Protein AF-A0A0V0YWN8-F1 (afdb_monomer_lite)

Sequence (64 aa):
LKSFGVQIKAEPMNVSGRVLPPPRLEYGKGNGGRQIILTPKDGAWNSTEFKFFESASCESFGFV

Foldseek 3Di:
DVVVVDDDDPDDDDDDDDDDFFDKDWFACPPVHDTDIDGDDPPDDDQPPTHHNDDDDDPDDDDD

Inter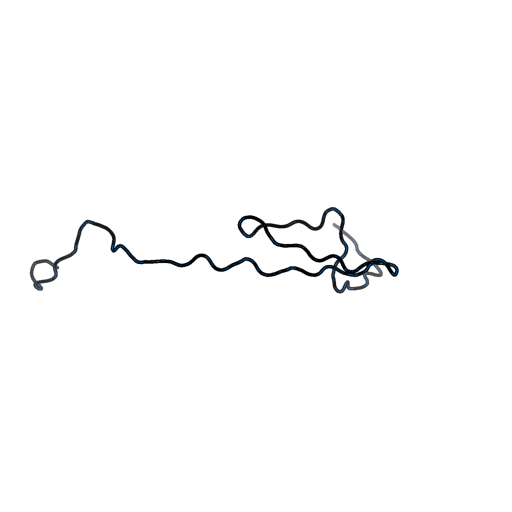Pro domains:
  IPR032472 Argonaute linker 2 domain [PF16488] (1-27)

Radius of gyration: 24.37 Å; chains: 1; bounding box: 56×22×61 Å

Structure (mmCIF, N/CA/C/O backbone):
data_AF-A0A0V0YWN8-F1
#
_entry.id   AF-A0A0V0YWN8-F1
#
loop_
_atom_site.group_PDB
_atom_site.id
_atom_site.type_symbol
_atom_site.label_atom_id
_atom_site.label_alt_id
_atom_site.label_comp_id
_atom_site.label_asym_id
_atom_site.label_entity_id
_atom_site.label_seq_id
_atom_site.pdbx_PDB_ins_code
_atom_site.Cartn_x
_atom_site.Cartn_y
_atom_site.Cartn_z
_atom_site.occupancy
_atom_site.B_iso_or_equiv
_atom_site.auth_seq_id
_atom_site.auth_comp_id
_atom_site.auth_asym_id
_atom_site.auth_atom_id
_atom_site.pdbx_PDB_model_num
ATOM 1 N N . LEU A 1 1 ? -32.492 -7.620 27.143 1.00 67.06 1 LEU A N 1
ATOM 2 C CA . LEU A 1 1 ? -31.074 -7.375 27.517 1.00 67.06 1 LEU A CA 1
ATOM 3 C C . LEU A 1 1 ? -30.915 -7.180 29.023 1.00 67.06 1 LEU A C 1
ATOM 5 O O . LEU A 1 1 ? -30.377 -8.078 29.651 1.00 67.06 1 LEU A O 1
ATOM 9 N N . LYS A 1 2 ? -31.474 -6.119 29.631 1.00 75.94 2 LYS A N 1
ATOM 10 C CA . LYS A 1 2 ? -31.490 -5.970 31.106 1.00 75.94 2 LYS A CA 1
ATOM 11 C C . LYS A 1 2 ? -32.168 -7.141 31.834 1.00 75.94 2 LYS A C 1
ATOM 13 O O . LYS A 1 2 ? -31.655 -7.609 32.838 1.00 75.94 2 LYS A O 1
ATOM 18 N N . SER A 1 3 ? -33.267 -7.665 31.283 1.00 91.06 3 SER A N 1
ATOM 19 C CA . SER A 1 3 ? -33.976 -8.851 31.796 1.00 91.06 3 SER A CA 1
ATOM 20 C C . SER A 1 3 ? -33.153 -10.146 31.781 1.00 91.06 3 SER A C 1
ATOM 22 O O . SER A 1 3 ? -33.505 -11.091 32.471 1.00 91.06 3 SER A O 1
ATOM 24 N N . PHE A 1 4 ? -32.059 -10.182 31.014 1.00 93.19 4 PHE A N 1
ATOM 25 C CA . PHE A 1 4 ? -31.117 -11.302 30.950 1.00 93.19 4 PHE A CA 1
ATOM 26 C C . PHE A 1 4 ? -29.855 -11.042 31.797 1.00 93.19 4 PHE A C 1
ATOM 28 O O . PHE A 1 4 ? -28.868 -11.751 31.651 1.00 93.19 4 PHE A O 1
ATOM 35 N N . GLY A 1 5 ? -29.844 -9.995 32.637 1.00 93.50 5 GLY A N 1
ATOM 36 C CA . GLY A 1 5 ? -28.699 -9.637 33.486 1.00 93.50 5 GLY A CA 1
ATOM 37 C C . GLY A 1 5 ? -27.512 -9.004 32.749 1.00 93.50 5 GLY A C 1
ATOM 38 O O . GLY A 1 5 ? -26.476 -8.754 33.359 1.00 93.50 5 GLY A O 1
ATOM 39 N N . VAL A 1 6 ? -27.643 -8.716 31.451 1.00 92.19 6 VAL A N 1
ATOM 40 C CA . VAL A 1 6 ? -26.557 -8.146 30.642 1.00 92.19 6 VAL A CA 1
ATOM 41 C C . VAL A 1 6 ? -26.427 -6.648 30.913 1.00 92.19 6 VAL A C 1
ATOM 43 O O . VAL A 1 6 ? -27.376 -5.885 30.706 1.00 92.19 6 VAL A O 1
ATOM 46 N N . GLN A 1 7 ? -25.232 -6.229 31.334 1.00 90.19 7 GLN A N 1
ATOM 47 C CA . GLN A 1 7 ? -24.855 -4.827 31.510 1.00 90.19 7 GLN A CA 1
ATOM 48 C C . GLN A 1 7 ? -23.968 -4.377 30.347 1.00 90.19 7 GLN A C 1
ATOM 50 O O . GLN A 1 7 ? -22.992 -5.043 30.011 1.00 90.19 7 GLN A O 1
ATOM 55 N N . ILE A 1 8 ? -24.311 -3.246 29.731 1.00 89.75 8 ILE A N 1
ATOM 56 C CA . ILE A 1 8 ? -23.549 -2.650 28.631 1.00 89.75 8 ILE A CA 1
ATOM 57 C C . ILE A 1 8 ? -22.987 -1.333 29.143 1.00 89.75 8 ILE A C 1
ATOM 59 O O . ILE A 1 8 ? -23.739 -0.469 29.597 1.00 89.75 8 ILE A O 1
ATOM 63 N N . LYS A 1 9 ? -21.666 -1.199 29.084 1.00 92.69 9 LYS A N 1
ATOM 64 C CA . LYS A 1 9 ? -20.981 0.044 29.416 1.00 92.69 9 LYS A CA 1
ATOM 65 C C . LYS A 1 9 ? -21.207 1.056 28.287 1.00 92.69 9 LYS A C 1
ATOM 67 O O . LYS A 1 9 ? -21.117 0.689 27.119 1.00 92.69 9 LYS A O 1
ATOM 72 N N . ALA A 1 10 ? -21.548 2.295 28.635 1.00 93.25 10 ALA A N 1
ATOM 73 C CA . ALA A 1 10 ? -21.800 3.348 27.649 1.00 93.25 10 ALA A CA 1
ATOM 74 C C . ALA A 1 10 ? -20.494 3.890 27.052 1.00 93.25 10 ALA A C 1
ATOM 76 O O . ALA A 1 10 ? -20.471 4.364 25.918 1.00 93.25 10 ALA A O 1
ATOM 77 N N . GLU A 1 11 ? -19.404 3.807 27.814 1.00 96.38 11 GLU A N 1
ATOM 78 C CA . GLU A 1 11 ? -18.089 4.250 27.384 1.00 96.38 11 GLU A CA 1
ATOM 79 C C . GLU A 1 11 ? -17.376 3.173 26.552 1.00 96.38 11 GLU A C 1
ATOM 81 O O . GLU A 1 11 ? -17.457 1.980 26.875 1.00 96.38 11 GLU A O 1
ATOM 86 N N . PRO A 1 12 ? -16.602 3.580 25.533 1.00 95.06 12 PRO A N 1
ATOM 87 C CA . PRO A 1 12 ? -15.717 2.677 24.815 1.00 95.06 12 PRO A CA 1
ATOM 88 C C . PRO A 1 12 ? -14.724 1.965 25.741 1.00 95.06 12 PRO A C 1
ATOM 90 O O . PRO A 1 12 ? -14.303 2.480 26.781 1.00 95.06 12 PRO A O 1
ATOM 93 N N . MET A 1 13 ? -14.299 0.774 25.325 1.00 95.25 13 MET A N 1
ATOM 94 C CA . MET A 1 13 ? -13.163 0.099 25.939 1.00 95.25 13 MET A CA 1
ATOM 95 C C . MET A 1 13 ? -11.865 0.783 25.500 1.00 95.25 13 MET A C 1
ATOM 97 O O . MET A 1 13 ? -11.594 0.902 24.307 1.00 95.25 13 MET A O 1
ATOM 101 N N . ASN A 1 14 ? -11.039 1.175 26.469 1.00 95.56 14 ASN A N 1
ATOM 102 C CA . ASN A 1 14 ? -9.691 1.660 26.199 1.00 95.56 14 ASN A CA 1
ATOM 103 C C . ASN A 1 14 ? -8.734 0.476 26.061 1.00 95.56 14 ASN A C 1
ATOM 105 O O . ASN A 1 14 ? -8.698 -0.399 26.927 1.00 95.56 14 ASN A O 1
ATOM 109 N N . VAL A 1 15 ? -7.933 0.477 24.998 1.00 96.12 15 VAL A N 1
ATOM 110 C CA . VAL A 1 15 ? -6.892 -0.528 24.756 1.00 96.12 15 VAL A CA 1
ATOM 111 C C . VAL A 1 15 ? -5.579 0.147 24.379 1.00 96.12 15 VAL A C 1
ATOM 113 O O . VAL A 1 15 ? -5.564 1.174 23.700 1.00 96.12 15 VAL A O 1
ATOM 116 N N . SER A 1 16 ? -4.465 -0.444 24.806 1.00 97.50 16 SER A N 1
ATOM 117 C CA . SER A 1 16 ? -3.128 0.028 24.444 1.00 97.50 16 SER A CA 1
ATOM 118 C C . SER A 1 16 ? -2.748 -0.475 23.053 1.00 97.50 16 SER A C 1
ATOM 120 O O . SER A 1 16 ? -2.511 -1.667 22.855 1.00 97.50 16 SER A O 1
ATOM 122 N N . GLY A 1 17 ? -2.681 0.440 22.088 1.00 96.31 17 GLY A N 1
ATOM 123 C CA . GLY A 1 17 ? -2.166 0.167 20.747 1.00 96.31 17 GLY A CA 1
ATOM 124 C C . GLY A 1 17 ? -0.646 0.321 20.647 1.00 96.31 17 GLY A C 1
ATOM 125 O O . GLY A 1 17 ? 0.007 0.865 21.537 1.00 96.31 17 GLY A O 1
ATOM 126 N N . ARG A 1 18 ? -0.075 -0.129 19.525 1.00 97.75 18 ARG A N 1
ATOM 127 C CA . ARG A 1 18 ? 1.311 0.167 19.127 1.00 97.75 18 ARG A CA 1
ATOM 128 C C . ARG A 1 18 ? 1.323 0.687 17.697 1.00 97.75 18 ARG A C 1
ATOM 130 O O . ARG A 1 18 ? 0.626 0.141 16.848 1.00 97.75 18 ARG A O 1
ATOM 137 N N . VAL A 1 19 ? 2.161 1.685 17.433 1.00 95.06 19 VAL A N 1
ATOM 138 C CA . VAL A 1 19 ? 2.495 2.118 16.072 1.00 95.06 19 VAL A CA 1
ATOM 139 C C . VAL A 1 19 ? 3.804 1.443 15.694 1.00 95.06 19 VAL A C 1
ATOM 141 O O . VAL A 1 19 ? 4.825 1.648 16.350 1.00 95.06 19 VAL A O 1
ATOM 144 N N . LEU A 1 20 ? 3.765 0.580 14.683 1.00 96.75 20 LEU A N 1
ATOM 145 C CA . LEU A 1 20 ? 4.974 -0.073 14.192 1.00 96.75 20 LEU A CA 1
ATOM 146 C C . LEU A 1 20 ? 5.787 0.910 13.340 1.00 96.75 20 LEU A C 1
ATOM 148 O O . LEU A 1 20 ? 5.189 1.723 12.631 1.00 96.75 20 LEU A O 1
ATOM 152 N N . PRO A 1 21 ? 7.130 0.829 13.363 1.00 96.06 21 PRO A N 1
ATOM 153 C CA . PRO A 1 21 ? 7.951 1.572 12.421 1.00 96.06 21 PRO A CA 1
ATOM 154 C C . PRO A 1 21 ? 7.555 1.234 10.976 1.00 96.06 21 PRO A C 1
ATOM 156 O O . PRO A 1 21 ? 7.324 0.058 10.672 1.00 96.06 21 PRO A O 1
ATOM 159 N N . PRO A 1 22 ? 7.480 2.230 10.080 1.00 97.12 22 PRO A N 1
ATOM 160 C CA . PRO A 1 22 ? 7.168 1.978 8.681 1.00 97.12 22 PRO A CA 1
ATOM 161 C C . PRO A 1 22 ? 8.275 1.142 8.011 1.00 97.12 22 PRO A C 1
ATOM 163 O O . PRO A 1 22 ? 9.460 1.326 8.314 1.00 97.12 22 PRO A O 1
ATOM 166 N N . PRO A 1 23 ? 7.920 0.230 7.089 1.00 96.75 23 PRO A N 1
ATOM 167 C CA . PRO A 1 23 ? 8.903 -0.533 6.329 1.00 96.75 23 PRO A CA 1
ATOM 168 C C . PRO A 1 23 ? 9.629 0.370 5.329 1.00 96.75 23 PRO A C 1
ATOM 170 O O . PRO A 1 23 ? 9.106 1.397 4.907 1.00 96.75 23 PRO A O 1
ATOM 173 N N . ARG A 1 24 ? 10.824 -0.034 4.896 1.00 95.62 24 ARG A N 1
ATOM 174 C CA . ARG A 1 24 ? 11.504 0.634 3.781 1.00 95.62 24 ARG A CA 1
ATOM 175 C C . ARG A 1 24 ? 10.985 0.086 2.455 1.00 95.62 24 ARG A C 1
ATOM 177 O O . ARG A 1 24 ? 10.853 -1.126 2.313 1.00 95.62 24 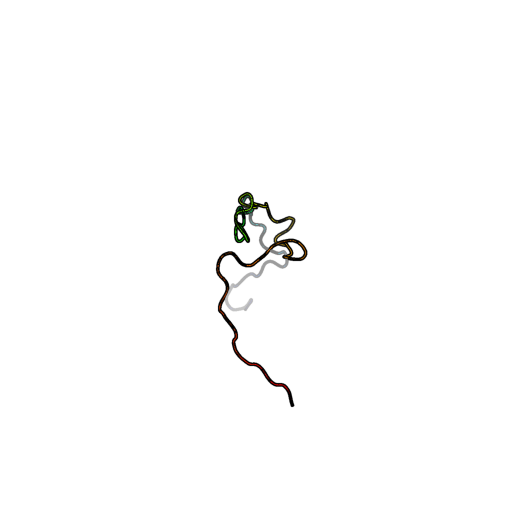ARG A O 1
ATOM 184 N N . LEU A 1 25 ? 10.714 0.973 1.503 1.00 94.44 25 LEU A N 1
ATOM 185 C CA . LEU A 1 25 ? 10.272 0.633 0.154 1.00 94.44 25 LEU A CA 1
ATOM 186 C C . LEU A 1 25 ? 11.432 0.765 -0.824 1.00 94.44 25 LEU A C 1
ATOM 188 O O . LEU A 1 25 ? 12.113 1.793 -0.838 1.00 94.44 25 LEU A O 1
ATOM 192 N N . GLU A 1 26 ? 11.628 -0.258 -1.648 1.00 93.81 26 GLU A N 1
ATOM 193 C CA . GLU A 1 26 ? 12.665 -0.297 -2.675 1.00 93.81 26 GLU A CA 1
ATOM 194 C C . GLU A 1 26 ? 12.048 -0.098 -4.062 1.00 93.81 26 GLU A C 1
ATOM 196 O O . GLU A 1 26 ? 11.076 -0.757 -4.428 1.00 93.81 26 GLU A O 1
ATOM 201 N N . TYR A 1 27 ? 12.624 0.818 -4.839 1.00 92.62 27 TYR A N 1
ATOM 202 C CA . TYR A 1 27 ? 12.251 1.057 -6.235 1.00 92.62 27 TYR A CA 1
ATOM 203 C C . TYR A 1 27 ? 13.218 0.374 -7.204 1.00 92.62 27 TYR A C 1
ATOM 205 O O . TYR A 1 27 ? 14.269 -0.133 -6.808 1.00 92.62 27 TYR A O 1
ATOM 213 N N . GLY A 1 28 ? 12.886 0.374 -8.494 1.00 89.38 28 GLY A N 1
ATOM 214 C CA . GLY A 1 28 ? 13.785 -0.142 -9.522 1.00 89.38 28 GLY A CA 1
ATOM 215 C C . GLY A 1 28 ? 15.025 0.734 -9.657 1.00 89.38 28 GLY A C 1
ATOM 216 O O . GLY A 1 28 ? 14.959 1.955 -9.519 1.00 89.38 28 GLY A O 1
ATOM 217 N N . LYS A 1 29 ? 16.166 0.118 -9.977 1.00 83.06 29 LYS A N 1
ATOM 218 C CA . LYS A 1 29 ? 17.449 0.820 -10.177 1.00 83.06 29 LYS A CA 1
ATOM 219 C C . LYS A 1 29 ? 17.470 1.721 -11.424 1.00 83.06 29 LYS A C 1
ATOM 221 O O . LYS A 1 29 ? 18.409 2.494 -11.602 1.00 83.06 29 LYS A O 1
ATOM 226 N N . GLY A 1 30 ? 16.463 1.627 -12.299 1.00 69.12 30 GLY A N 1
ATOM 227 C CA . GLY A 1 30 ? 16.474 2.288 -13.607 1.00 69.12 30 GLY A CA 1
ATOM 228 C C . GLY A 1 30 ? 17.640 1.809 -14.484 1.00 69.12 30 GLY A C 1
ATOM 229 O O . GLY A 1 30 ? 18.167 0.718 -14.272 1.00 69.12 30 GLY A O 1
ATOM 230 N N . ASN A 1 31 ? 18.066 2.627 -15.452 1.00 64.81 31 ASN A N 1
ATOM 231 C CA . ASN A 1 31 ? 19.169 2.328 -16.380 1.00 64.81 31 ASN A CA 1
ATOM 232 C C . ASN A 1 31 ? 20.549 2.369 -15.683 1.00 64.81 31 ASN A C 1
ATOM 234 O O . ASN A 1 31 ? 21.372 3.232 -15.975 1.00 64.81 31 ASN A O 1
ATOM 238 N N . GLY A 1 32 ? 20.800 1.465 -14.732 1.00 67.19 32 GLY A N 1
ATOM 239 C CA . GLY A 1 32 ? 22.085 1.346 -14.030 1.00 67.19 32 GLY A CA 1
ATOM 240 C C . GLY A 1 32 ? 22.315 2.377 -12.917 1.00 67.19 32 GLY A C 1
ATOM 241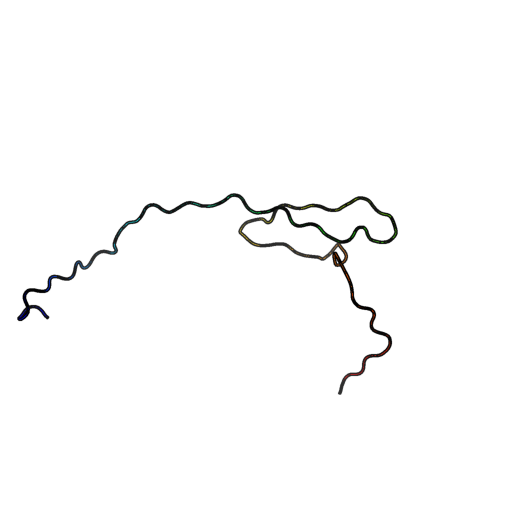 O O . GLY A 1 32 ? 23.455 2.596 -12.514 1.00 67.19 32 GLY A O 1
ATOM 242 N N . GLY A 1 33 ? 21.252 3.016 -12.420 1.00 74.19 33 GLY A N 1
ATOM 243 C CA . GLY A 1 33 ? 21.316 3.990 -11.331 1.00 74.19 33 GLY A CA 1
ATOM 244 C C . GLY A 1 33 ? 21.485 3.366 -9.939 1.00 74.19 33 GLY A C 1
ATOM 245 O O . GLY A 1 33 ? 21.464 2.148 -9.744 1.00 74.19 33 GLY A O 1
ATOM 246 N N . ARG A 1 34 ? 21.649 4.233 -8.931 1.00 80.19 34 ARG A N 1
ATOM 247 C CA . A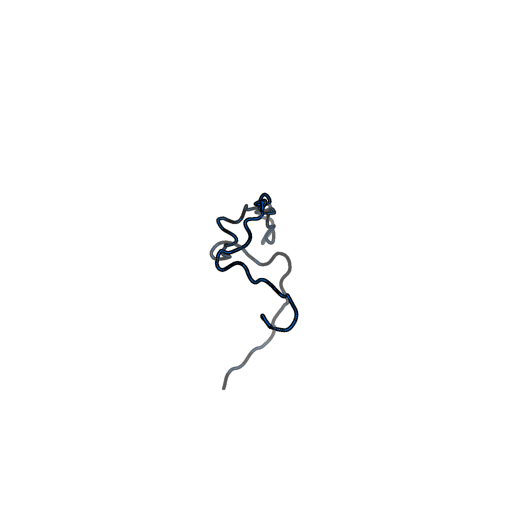RG A 1 34 ? 21.716 3.840 -7.514 1.00 80.19 34 ARG A CA 1
ATOM 248 C C . ARG A 1 34 ? 20.364 3.288 -7.045 1.00 80.19 34 ARG A C 1
ATOM 250 O O . ARG A 1 34 ? 19.320 3.822 -7.401 1.00 80.19 34 ARG A O 1
ATOM 257 N N . GLN A 1 35 ? 20.399 2.265 -6.186 1.00 85.44 35 GLN A N 1
ATOM 258 C CA . GLN A 1 35 ? 19.210 1.744 -5.506 1.00 85.44 35 GLN A CA 1
ATOM 259 C C . GLN A 1 35 ? 18.509 2.861 -4.721 1.00 85.44 35 GLN A C 1
ATOM 261 O O . GLN A 1 35 ? 19.113 3.468 -3.831 1.00 85.44 35 GLN A O 1
ATOM 266 N N . ILE A 1 36 ? 17.237 3.101 -5.037 1.00 89.69 36 ILE A N 1
ATOM 267 C CA . ILE A 1 36 ? 16.389 4.044 -4.309 1.00 89.69 36 ILE A CA 1
ATOM 268 C C . ILE A 1 36 ? 15.626 3.274 -3.234 1.00 89.69 36 ILE A C 1
ATOM 270 O O . ILE A 1 36 ? 14.954 2.281 -3.524 1.00 89.69 36 ILE A O 1
ATOM 274 N N . ILE A 1 37 ? 15.764 3.737 -1.993 1.00 92.19 37 ILE A N 1
ATOM 275 C CA . ILE A 1 37 ? 15.091 3.196 -0.814 1.00 92.19 37 ILE A CA 1
ATOM 276 C C . ILE A 1 37 ? 14.489 4.371 -0.054 1.00 92.19 37 ILE A C 1
ATOM 278 O O . ILE A 1 37 ? 15.212 5.319 0.261 1.00 92.19 37 ILE A O 1
ATOM 282 N N . LEU A 1 38 ? 13.197 4.311 0.259 1.00 93.25 38 LEU A N 1
ATOM 283 C CA . LEU A 1 38 ? 12.519 5.347 1.038 1.00 93.25 38 LEU A CA 1
ATOM 284 C C . LEU A 1 38 ? 11.748 4.769 2.220 1.00 93.25 38 LEU A C 1
ATOM 286 O O . LEU A 1 38 ? 11.408 3.589 2.241 1.00 93.25 38 LEU A O 1
ATOM 290 N N . THR A 1 39 ? 11.456 5.622 3.194 1.00 96.06 39 THR A N 1
ATOM 291 C CA . THR A 1 39 ? 10.593 5.297 4.330 1.00 96.06 39 THR A CA 1
ATOM 292 C C . THR A 1 39 ? 9.269 6.047 4.159 1.00 96.06 39 THR A C 1
ATOM 294 O O . THR A 1 39 ? 9.302 7.275 4.063 1.00 96.06 39 THR A O 1
ATOM 297 N N . PRO A 1 40 ? 8.114 5.358 4.107 1.00 96.25 40 PRO A N 1
ATOM 298 C CA . PRO A 1 40 ? 6.805 5.993 4.047 1.00 96.25 40 PRO A CA 1
ATOM 299 C C . PRO A 1 40 ? 6.573 6.950 5.210 1.00 96.25 40 PRO A C 1
ATOM 301 O O . PRO A 1 40 ? 6.986 6.690 6.344 1.00 96.25 40 PRO A O 1
ATOM 304 N N . LYS A 1 41 ? 5.844 8.026 4.927 1.00 95.44 41 LYS A N 1
ATOM 305 C CA . LYS A 1 41 ? 5.382 8.978 5.933 1.00 95.44 41 LYS A CA 1
ATOM 306 C C . LYS A 1 41 ? 3.884 8.787 6.119 1.00 95.44 41 LYS A C 1
ATOM 308 O O . LYS A 1 41 ? 3.145 8.847 5.144 1.00 95.44 41 LYS A O 1
ATOM 313 N N . ASP A 1 42 ? 3.455 8.514 7.349 1.00 94.56 42 ASP A N 1
ATOM 314 C CA . ASP A 1 42 ? 2.040 8.316 7.701 1.00 94.56 42 ASP A CA 1
ATOM 315 C C . ASP A 1 42 ? 1.331 7.256 6.830 1.00 94.56 42 ASP A C 1
ATOM 317 O O . ASP A 1 42 ? 0.160 7.376 6.486 1.00 94.56 42 ASP A O 1
ATOM 321 N N . GLY A 1 43 ? 2.066 6.208 6.436 1.00 94.06 43 GLY A N 1
ATOM 322 C CA . GLY A 1 43 ? 1.564 5.141 5.562 1.00 94.06 43 GLY A CA 1
ATOM 323 C C . GLY A 1 43 ? 1.489 5.500 4.073 1.00 94.06 43 GLY A C 1
ATOM 324 O O . GLY A 1 43 ? 1.053 4.668 3.282 1.00 94.06 43 GLY A O 1
ATOM 325 N N . ALA A 1 44 ? 1.941 6.691 3.674 1.00 95.69 44 ALA A N 1
ATOM 326 C CA . ALA A 1 44 ? 1.888 7.179 2.301 1.00 95.69 44 ALA A CA 1
ATOM 327 C C . ALA A 1 44 ? 3.280 7.328 1.661 1.00 95.69 44 ALA A C 1
ATOM 329 O O . ALA A 1 44 ? 4.287 7.607 2.322 1.00 95.69 44 ALA A O 1
ATOM 330 N N . TRP A 1 45 ? 3.316 7.155 0.339 1.00 94.38 45 TRP A N 1
ATOM 331 C CA . TRP A 1 45 ? 4.470 7.383 -0.533 1.00 94.38 45 TRP A CA 1
ATOM 332 C C . TRP A 1 45 ? 3.997 7.669 -1.972 1.00 94.38 45 TRP A C 1
ATOM 334 O O . TRP A 1 45 ? 2.820 7.497 -2.285 1.00 94.38 45 TRP A O 1
ATOM 344 N N . ASN A 1 46 ? 4.900 8.109 -2.855 1.00 91.12 46 ASN A N 1
ATOM 345 C CA . ASN A 1 46 ? 4.624 8.302 -4.284 1.00 91.12 46 ASN A CA 1
ATOM 346 C C . ASN A 1 46 ? 5.793 7.814 -5.153 1.00 91.12 46 ASN A C 1
ATOM 348 O O . ASN A 1 46 ? 6.888 7.558 -4.641 1.00 91.12 46 ASN A O 1
ATOM 352 N N . SER A 1 47 ? 5.537 7.689 -6.457 1.00 89.75 47 SER A N 1
ATOM 353 C CA . SER A 1 47 ? 6.482 7.228 -7.482 1.00 89.75 47 SER A CA 1
ATOM 354 C C . SER A 1 47 ? 6.828 8.308 -8.517 1.00 89.75 47 SER A C 1
ATOM 356 O O . SER A 1 47 ? 7.251 7.982 -9.621 1.00 89.75 47 SER A O 1
ATOM 358 N N . THR A 1 48 ? 6.669 9.594 -8.185 1.00 86.44 48 THR A N 1
ATOM 359 C CA . THR A 1 48 ? 6.820 10.702 -9.151 1.00 86.44 48 THR A CA 1
ATOM 360 C C . THR A 1 48 ? 8.197 10.721 -9.827 1.00 86.44 48 THR A C 1
ATOM 362 O O . THR A 1 48 ? 8.298 11.009 -11.016 1.00 86.44 48 THR A O 1
ATOM 365 N N . GLU A 1 49 ? 9.253 10.369 -9.091 1.00 83.06 49 GLU A N 1
ATOM 366 C CA . GLU A 1 49 ? 10.643 10.424 -9.567 1.00 83.06 49 GLU A CA 1
ATOM 367 C C . GLU A 1 49 ? 11.264 9.038 -9.815 1.00 83.06 49 GLU A C 1
ATOM 369 O O . GLU A 1 49 ? 12.387 8.936 -10.310 1.00 83.06 49 GLU A O 1
ATOM 374 N N . PHE A 1 50 ? 10.552 7.953 -9.490 1.00 87.19 50 PHE A N 1
ATOM 375 C CA . PHE A 1 50 ? 11.131 6.609 -9.408 1.00 87.19 50 PHE A CA 1
ATOM 376 C C . PHE A 1 50 ? 10.378 5.596 -10.274 1.00 87.19 50 PHE A C 1
ATOM 378 O O . PHE A 1 50 ? 9.171 5.687 -10.480 1.00 87.19 50 PHE A O 1
ATOM 385 N N . LYS A 1 51 ? 11.105 4.607 -10.803 1.00 87.81 51 LYS A N 1
ATOM 386 C CA . LYS A 1 51 ? 10.557 3.555 -11.674 1.00 87.81 51 LYS A CA 1
ATOM 387 C C . LYS A 1 51 ? 10.196 2.313 -10.867 1.00 87.81 51 LYS A C 1
ATOM 389 O O . LYS A 1 51 ? 10.806 2.056 -9.832 1.00 87.81 51 LYS A O 1
ATOM 394 N N . PHE A 1 52 ? 9.234 1.533 -11.362 1.00 90.81 52 PHE A N 1
ATOM 395 C CA . PHE A 1 52 ? 8.844 0.259 -10.755 1.00 90.81 52 PHE A CA 1
ATOM 396 C C . PHE A 1 52 ? 10.060 -0.636 -10.479 1.00 90.81 52 PHE A C 1
ATOM 398 O O . PHE A 1 52 ? 11.009 -0.638 -11.261 1.00 90.81 52 PHE A O 1
ATOM 405 N N . PHE A 1 53 ? 10.022 -1.377 -9.363 1.00 91.31 53 PHE A N 1
ATOM 406 C CA . PHE A 1 53 ? 11.045 -2.374 -9.019 1.00 91.31 53 PHE A CA 1
ATOM 407 C C . PHE A 1 53 ? 11.232 -3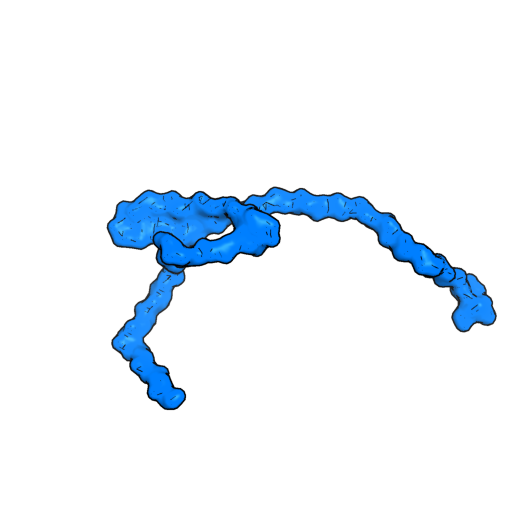.387 -10.147 1.00 91.31 53 PHE A C 1
ATOM 409 O O . PHE A 1 53 ? 12.348 -3.621 -10.603 1.00 91.31 53 PHE A O 1
ATOM 416 N N . GLU A 1 54 ? 10.107 -3.883 -10.647 1.00 90.25 54 GLU A N 1
ATOM 417 C CA . GLU A 1 54 ? 10.009 -4.706 -11.836 1.00 90.25 54 GLU A CA 1
ATOM 418 C C . GLU A 1 54 ? 8.851 -4.170 -12.679 1.00 90.25 54 GLU A C 1
ATOM 420 O O . GLU A 1 54 ? 7.765 -3.900 -12.162 1.00 90.25 54 GLU A O 1
ATOM 425 N N . SER A 1 55 ? 9.098 -3.948 -13.967 1.00 90.00 55 SER A N 1
ATOM 426 C CA . SER A 1 55 ? 8.099 -3.456 -14.914 1.00 90.00 55 SER A CA 1
ATOM 427 C C . SER A 1 55 ? 7.796 -4.518 -15.957 1.00 90.00 55 SER A C 1
ATOM 429 O O . SER A 1 55 ? 8.718 -5.132 -16.488 1.00 90.00 55 SER A O 1
ATOM 431 N N . ALA A 1 56 ? 6.526 -4.656 -16.328 1.00 92.75 56 ALA A N 1
ATOM 432 C CA . ALA A 1 56 ? 6.159 -5.388 -17.532 1.00 92.75 56 ALA A CA 1
ATOM 433 C C . ALA A 1 56 ? 6.446 -4.546 -18.787 1.00 92.75 56 ALA A C 1
ATOM 435 O O . ALA A 1 56 ? 6.358 -3.315 -18.758 1.00 92.75 56 ALA A O 1
ATOM 436 N N . SER A 1 57 ? 6.754 -5.219 -19.895 1.00 93.81 57 SER A N 1
ATOM 437 C CA . SER A 1 57 ? 6.778 -4.595 -21.220 1.00 93.81 57 SER A CA 1
ATOM 438 C C . SER A 1 57 ? 5.354 -4.508 -21.775 1.00 93.81 57 SER A C 1
ATOM 440 O O . SER A 1 57 ? 4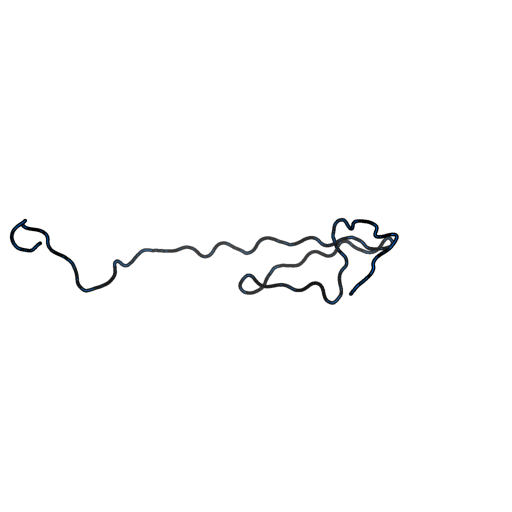.588 -5.463 -21.656 1.00 93.81 57 SER A O 1
ATOM 442 N N . CYS A 1 58 ? 5.004 -3.379 -22.389 1.00 95.94 58 CYS A N 1
ATOM 443 C CA . CYS A 1 58 ? 3.758 -3.204 -23.130 1.00 95.94 58 CYS A CA 1
ATOM 444 C C . CYS A 1 58 ? 4.105 -2.824 -24.569 1.00 95.94 58 CYS A C 1
ATOM 446 O O . CYS A 1 58 ? 4.555 -1.709 -24.825 1.00 95.94 58 CYS A O 1
ATOM 448 N N . GLU A 1 59 ? 3.932 -3.765 -25.496 1.00 97.00 59 GLU A N 1
ATOM 449 C CA . GLU A 1 59 ? 4.286 -3.558 -26.905 1.00 97.00 59 GLU A CA 1
ATOM 450 C C . GLU A 1 59 ? 3.221 -2.756 -27.664 1.00 97.00 59 GLU A C 1
ATOM 452 O O . GLU A 1 59 ? 3.551 -1.979 -28.556 1.00 97.00 59 GLU A O 1
ATOM 457 N N . SER A 1 60 ? 1.942 -2.916 -27.306 1.00 96.12 60 SER A N 1
ATOM 458 C CA . SER A 1 60 ? 0.834 -2.162 -27.898 1.00 96.12 60 SER A CA 1
ATOM 459 C C . SER A 1 60 ? -0.300 -1.939 -26.893 1.00 96.12 60 SER A C 1
ATOM 461 O O . SER A 1 60 ? -0.583 -2.798 -26.059 1.00 96.12 60 SER A O 1
ATOM 463 N N . PHE A 1 61 ? -0.954 -0.776 -26.975 1.00 96.12 61 PHE A N 1
ATOM 464 C CA . PHE A 1 61 ? -2.151 -0.435 -26.203 1.00 96.12 61 PHE A CA 1
ATOM 465 C C . PHE A 1 61 ? -3.115 0.396 -27.064 1.00 96.12 61 PHE A C 1
ATOM 467 O O . PHE A 1 61 ? -2.691 1.071 -28.001 1.00 96.12 61 PHE A O 1
ATOM 474 N N . GLY A 1 62 ? -4.409 0.354 -26.747 1.00 96.44 62 GLY A N 1
ATOM 475 C CA . GLY A 1 62 ? -5.449 1.140 -27.412 1.00 96.44 62 GLY A CA 1
ATOM 476 C C . GLY A 1 62 ? -6.536 1.548 -26.421 1.00 96.44 62 GLY A C 1
ATOM 477 O O . GLY A 1 62 ? -6.698 0.911 -25.381 1.00 96.44 62 GLY A O 1
ATOM 478 N N . PHE A 1 63 ? -7.262 2.615 -26.736 1.00 94.62 63 PHE A N 1
ATOM 479 C CA . PHE A 1 63 ? -8.413 3.089 -25.968 1.00 94.62 63 PHE A CA 1
ATOM 480 C C . PHE A 1 63 ? -9.607 3.289 -26.905 1.00 94.62 63 PHE A C 1
ATOM 482 O O . PHE A 1 63 ? -9.422 3.466 -28.111 1.00 94.62 63 PHE A O 1
ATOM 489 N N . VAL A 1 64 ? -10.813 3.231 -26.342 1.00 84.25 64 VAL A N 1
ATOM 490 C CA . VAL A 1 64 ? -12.092 3.461 -27.031 1.00 84.25 64 VAL A CA 1
ATOM 491 C C . VAL A 1 64 ? -12.777 4.654 -26.389 1.00 84.25 64 VAL A C 1
ATOM 493 O O . VAL A 1 64 ? -12.741 4.721 -25.139 1.00 84.25 64 VAL A O 1
#

Organism: Trichinella britovi (NCBI:txid45882)

pLDDT: mean 90.57, std 7.82, range [64.81, 97.75]

Secondary structure (DSSP, 8-state):
-GGGT----SSPPP----PPPPPPEE---TTT-PPPEE--BTTB---SS---SS----S-----